Protein AF-A0A945MGH4-F1 (afdb_monomer_lite)

pLDDT: mean 90.01, std 6.65, range [60.62, 96.44]

Sequence (74 aa):
VATKKRAAFSSKGGTVSILSQSERQKWAKTMPNTAIAWADRLEKKGIPGKAILTEYMDSMRAANQPILRQWDKE

Foldseek 3Di:
DVVVVVVVCVVVVDDDDDDDPVRVLVVVVPDDLVQVVVQVVCVVVVHNSLVVLVVVLVVCVVVVHPDSDSSSPD

Structure (mmCIF, N/CA/C/O backbone):
data_AF-A0A945MGH4-F1
#
_entry.id   AF-A0A945MGH4-F1
#
loop_
_atom_site.group_PDB
_atom_site.id
_atom_site.type_symbol
_atom_site.label_atom_id
_atom_site.label_alt_id
_atom_site.label_comp_id
_atom_site.label_asym_id
_atom_site.label_entity_id
_atom_site.label_seq_id
_atom_site.pdbx_PDB_ins_code
_atom_site.Cartn_x
_atom_site.Cartn_y
_atom_site.Cartn_z
_atom_site.occupancy
_atom_site.B_iso_or_equiv
_atom_site.auth_seq_id
_atom_site.auth_comp_id
_atom_site.auth_asym_id
_atom_site.auth_atom_id
_atom_site.pdbx_PDB_model_num
ATOM 1 N N . VAL A 1 1 ? -1.523 -5.961 -24.197 1.00 60.62 1 VAL A N 1
ATOM 2 C CA . VAL A 1 1 ? -1.475 -4.515 -24.555 1.00 60.62 1 VAL A CA 1
ATOM 3 C C . VAL A 1 1 ? -0.240 -3.804 -23.986 1.00 60.62 1 VAL A C 1
ATOM 5 O O . VAL A 1 1 ? 0.468 -3.167 -24.759 1.00 60.62 1 VAL A O 1
ATOM 8 N N . ALA A 1 2 ? 0.084 -3.953 -22.694 1.00 67.12 2 ALA A N 1
ATOM 9 C CA . ALA A 1 2 ? 1.238 -3.292 -22.058 1.00 67.12 2 ALA A CA 1
ATOM 10 C C . ALA A 1 2 ? 2.611 -3.628 -22.688 1.00 67.12 2 ALA A C 1
ATOM 12 O O . ALA A 1 2 ? 3.429 -2.734 -22.894 1.00 67.12 2 ALA A O 1
ATOM 13 N N . THR A 1 3 ? 2.847 -4.885 -23.080 1.00 71.56 3 THR A N 1
ATOM 14 C CA . THR A 1 3 ? 4.116 -5.328 -23.696 1.00 71.56 3 THR A CA 1
ATOM 15 C C . THR A 1 3 ? 4.374 -4.665 -25.053 1.00 71.56 3 THR A C 1
ATOM 17 O O . THR A 1 3 ? 5.462 -4.153 -25.293 1.00 71.56 3 THR A O 1
ATOM 20 N N . LYS A 1 4 ? 3.343 -4.571 -25.911 1.00 73.44 4 LYS A N 1
ATOM 21 C CA . LYS A 1 4 ? 3.425 -3.877 -27.212 1.00 73.44 4 LYS A CA 1
ATOM 22 C C . LYS A 1 4 ? 3.730 -2.383 -27.054 1.00 73.44 4 LYS A C 1
ATOM 24 O O . LYS A 1 4 ? 4.470 -1.822 -27.852 1.00 73.44 4 LYS A O 1
ATOM 29 N N . LYS A 1 5 ? 3.174 -1.733 -26.026 1.00 82.88 5 LYS A N 1
ATOM 30 C CA . LYS A 1 5 ? 3.390 -0.298 -25.778 1.00 82.88 5 LYS A CA 1
ATOM 31 C C . LYS A 1 5 ? 4.778 -0.007 -25.194 1.00 82.88 5 LYS A C 1
ATOM 33 O O . LYS A 1 5 ? 5.382 0.979 -25.598 1.00 82.88 5 LYS A O 1
ATOM 38 N N . ARG A 1 6 ? 5.318 -0.881 -24.331 1.00 83.62 6 ARG A N 1
ATOM 39 C CA . ARG A 1 6 ? 6.719 -0.797 -23.868 1.00 83.62 6 ARG A CA 1
ATOM 40 C C . ARG A 1 6 ? 7.715 -0.971 -25.014 1.00 83.62 6 ARG A C 1
ATOM 42 O O . ARG A 1 6 ? 8.633 -0.172 -25.127 1.00 83.62 6 ARG A O 1
ATOM 49 N N . ALA A 1 7 ? 7.488 -1.939 -25.903 1.00 82.44 7 ALA A N 1
ATOM 50 C CA . ALA A 1 7 ? 8.342 -2.136 -27.074 1.00 82.44 7 ALA A CA 1
ATOM 51 C C . ALA A 1 7 ? 8.371 -0.898 -27.990 1.00 82.44 7 ALA A C 1
ATOM 53 O O . ALA A 1 7 ? 9.441 -0.474 -28.411 1.00 82.44 7 ALA A O 1
ATOM 54 N N . ALA A 1 8 ? 7.213 -0.266 -28.225 1.00 87.81 8 ALA A N 1
ATOM 55 C CA . ALA A 1 8 ? 7.125 0.973 -29.002 1.00 87.81 8 ALA A CA 1
ATOM 56 C C . ALA A 1 8 ? 7.787 2.187 -28.315 1.00 87.81 8 ALA A C 1
ATOM 58 O O . ALA A 1 8 ? 8.207 3.123 -28.990 1.00 87.81 8 ALA A O 1
ATOM 59 N N . PHE A 1 9 ? 7.857 2.203 -26.980 1.00 87.50 9 PHE A N 1
ATOM 60 C CA . PHE A 1 9 ? 8.589 3.221 -26.221 1.00 87.50 9 PHE A CA 1
ATOM 61 C C . PHE A 1 9 ? 10.103 3.019 -26.359 1.00 87.50 9 PHE A C 1
ATOM 63 O O . PHE A 1 9 ? 10.824 3.967 -26.662 1.00 87.50 9 PHE A O 1
ATOM 70 N N . SER A 1 10 ? 10.573 1.776 -26.248 1.00 85.88 10 SER A N 1
ATOM 71 C CA . SER A 1 10 ? 11.990 1.451 -26.422 1.00 85.88 10 SER A CA 1
ATOM 72 C C . SER A 1 10 ? 12.481 1.614 -27.857 1.00 85.88 10 SER A C 1
ATOM 74 O O . SER A 1 10 ? 13.575 2.127 -28.059 1.00 85.88 10 SER A O 1
ATOM 76 N N . SER A 1 11 ? 11.659 1.306 -28.865 1.00 85.62 11 SER A N 1
ATOM 77 C CA . SER A 1 11 ? 12.008 1.556 -30.272 1.00 85.62 11 SER A CA 1
ATOM 78 C C . SER A 1 11 ? 12.128 3.045 -30.613 1.00 85.62 11 SER A C 1
ATOM 80 O O . SER A 1 11 ? 12.730 3.396 -31.619 1.00 85.62 11 SER A O 1
ATOM 82 N N . LYS A 1 12 ? 11.545 3.927 -29.791 1.00 90.81 12 LYS A N 1
ATOM 83 C CA . LYS A 1 12 ? 11.684 5.387 -29.890 1.00 90.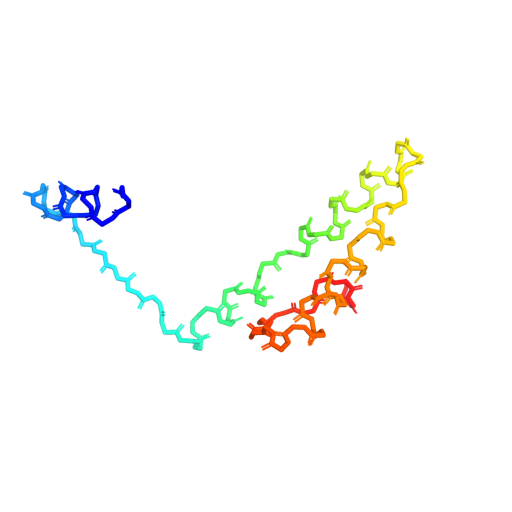81 12 LYS A CA 1
ATOM 84 C C . LYS A 1 12 ? 12.835 5.935 -29.032 1.00 90.81 12 LYS A C 1
ATOM 86 O O . LYS A 1 12 ? 12.913 7.142 -28.835 1.00 90.81 12 LYS A O 1
ATOM 91 N N . GLY A 1 13 ? 13.704 5.062 -28.512 1.00 89.44 13 GLY A N 1
ATOM 92 C CA . GLY A 1 13 ? 14.870 5.430 -27.701 1.00 89.44 13 GLY A CA 1
ATOM 93 C C . GLY A 1 13 ? 14.613 5.511 -26.192 1.00 89.44 13 GLY A C 1
ATOM 94 O O . GLY A 1 13 ? 15.477 5.975 -25.456 1.00 89.44 13 GLY A O 1
ATOM 95 N N . GLY A 1 14 ? 13.444 5.081 -25.706 1.00 88.38 14 GLY A N 1
ATOM 96 C CA . GLY A 1 14 ? 13.106 5.112 -24.283 1.00 88.38 14 GLY A CA 1
ATOM 97 C C . GLY A 1 14 ? 13.654 3.920 -23.486 1.00 88.38 14 GLY A C 1
ATOM 98 O O . GLY A 1 14 ? 13.363 2.759 -23.787 1.00 88.38 14 GLY A O 1
ATOM 99 N N . THR A 1 15 ? 14.377 4.191 -22.402 1.00 88.88 15 THR A N 1
ATOM 100 C CA . THR A 1 15 ? 14.877 3.150 -21.489 1.00 88.88 15 THR A CA 1
ATOM 101 C C . THR A 1 15 ? 13.854 2.837 -20.402 1.00 88.88 15 THR A C 1
ATOM 103 O O . THR A 1 15 ? 13.322 3.737 -19.753 1.00 88.88 15 THR A O 1
ATOM 106 N N . VAL A 1 16 ? 13.585 1.549 -20.179 1.00 86.25 16 VAL A N 1
ATOM 107 C CA . VAL A 1 16 ? 12.736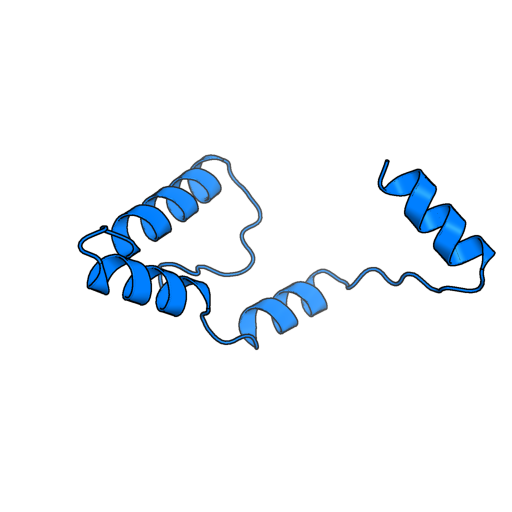 1.074 -19.080 1.00 86.25 16 VAL A CA 1
ATOM 108 C C . VAL A 1 16 ? 13.609 0.322 -18.088 1.00 86.25 16 VAL A C 1
ATOM 110 O O . VAL A 1 16 ? 14.086 -0.769 -18.388 1.00 86.25 16 VAL A O 1
ATOM 113 N N . SER A 1 17 ? 13.773 0.886 -16.896 1.00 86.94 17 SER A N 1
ATOM 114 C CA . SER A 1 17 ? 14.480 0.234 -15.793 1.00 86.94 17 SER A CA 1
ATOM 115 C C . SER A 1 17 ? 13.482 -0.360 -14.807 1.00 86.94 17 SER A C 1
ATOM 117 O O . SER A 1 17 ? 12.473 0.264 -14.468 1.00 86.94 17 SER A O 1
ATOM 119 N N . ILE A 1 18 ? 13.757 -1.576 -14.341 1.00 88.31 18 ILE A N 1
ATOM 120 C CA . ILE A 1 18 ? 12.969 -2.224 -13.292 1.00 88.31 18 ILE A CA 1
ATOM 121 C C . ILE A 1 18 ? 13.669 -1.961 -11.963 1.00 88.31 18 ILE A C 1
ATOM 123 O O . ILE A 1 18 ? 14.798 -2.400 -11.771 1.00 88.31 18 ILE A O 1
ATOM 127 N N . LEU A 1 19 ? 12.987 -1.272 -11.046 1.00 87.94 19 LEU A N 1
ATOM 128 C CA . LEU A 1 19 ? 13.481 -1.088 -9.681 1.00 87.94 19 LEU A CA 1
ATOM 129 C C . LEU A 1 19 ? 13.670 -2.446 -9.010 1.00 87.94 19 LEU A C 1
ATOM 131 O O . LEU A 1 19 ? 12.786 -3.302 -9.104 1.00 87.94 19 LEU A O 1
ATOM 135 N N . SER A 1 20 ? 14.772 -2.627 -8.294 1.00 92.00 20 SER A N 1
ATOM 136 C CA . SER A 1 20 ? 14.990 -3.801 -7.450 1.00 92.00 20 SER A CA 1
ATOM 137 C C . SER A 1 20 ? 13.944 -3.884 -6.328 1.00 92.00 20 SER A C 1
ATOM 139 O O . SER A 1 20 ? 13.208 -2.936 -6.042 1.00 92.00 20 SER A O 1
ATOM 141 N N . GLN A 1 21 ? 13.843 -5.038 -5.665 1.00 89.25 21 GLN A N 1
ATOM 142 C CA . GLN A 1 21 ? 12.905 -5.197 -4.551 1.00 89.25 21 GLN A CA 1
ATOM 143 C C . GLN A 1 21 ? 13.211 -4.237 -3.390 1.00 89.25 21 GLN A C 1
ATOM 145 O O . GLN A 1 21 ? 12.279 -3.666 -2.821 1.00 89.25 21 GLN A O 1
ATOM 150 N N . SER A 1 22 ? 14.490 -4.027 -3.070 1.00 89.75 22 SER A N 1
ATOM 151 C CA . SER A 1 22 ? 14.922 -3.109 -2.011 1.00 89.75 22 SER A CA 1
ATOM 152 C C . SER A 1 22 ? 14.575 -1.659 -2.348 1.00 89.75 22 SER A C 1
ATOM 154 O O . SER A 1 22 ? 14.062 -0.939 -1.492 1.00 89.75 22 SER A O 1
ATOM 156 N N . GLU A 1 23 ? 14.758 -1.242 -3.602 1.00 91.88 23 GLU A N 1
ATOM 157 C CA . GLU A 1 23 ? 14.361 0.091 -4.063 1.00 91.88 23 GLU A CA 1
ATOM 158 C C . GLU A 1 23 ? 12.847 0.284 -4.013 1.00 91.88 23 GLU A C 1
ATOM 160 O O . GLU A 1 23 ? 12.380 1.313 -3.526 1.00 91.88 23 GLU A O 1
ATOM 165 N N . ARG A 1 24 ? 12.065 -0.720 -4.437 1.00 91.31 24 ARG A N 1
ATOM 166 C CA . ARG A 1 24 ? 10.598 -0.677 -4.324 1.00 91.31 24 ARG A CA 1
ATOM 167 C C . ARG A 1 24 ? 10.144 -0.556 -2.872 1.00 91.31 24 ARG A C 1
ATOM 169 O O . ARG A 1 24 ? 9.220 0.202 -2.588 1.00 91.31 24 ARG A O 1
ATOM 176 N N . GLN A 1 25 ? 10.792 -1.270 -1.951 1.00 90.12 25 GLN A N 1
ATOM 177 C CA . GLN A 1 25 ? 10.470 -1.187 -0.529 1.00 90.12 25 GLN A CA 1
ATOM 178 C C . GLN A 1 25 ? 10.857 0.173 0.063 1.00 90.12 25 GLN A C 1
ATOM 180 O O . GLN A 1 25 ? 10.063 0.761 0.796 1.00 90.12 25 GLN A O 1
ATOM 185 N N . LYS A 1 26 ? 12.043 0.699 -0.273 1.00 91.75 26 LYS A N 1
ATOM 186 C CA . LYS A 1 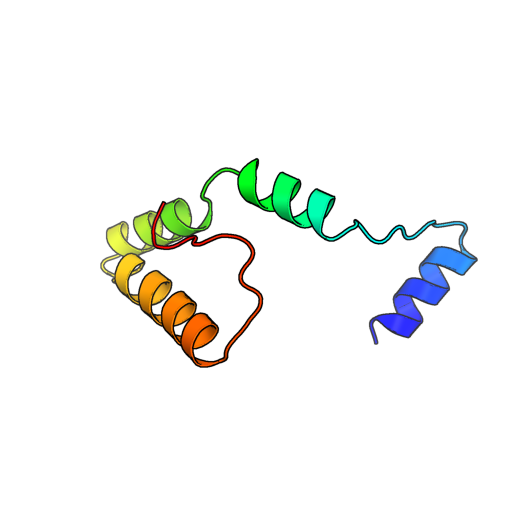26 ? 12.470 2.046 0.133 1.00 91.75 26 LYS A CA 1
ATOM 187 C C . LYS A 1 26 ? 11.464 3.084 -0.346 1.00 91.75 26 LYS A C 1
ATOM 189 O O . LYS A 1 26 ? 10.984 3.873 0.459 1.00 91.75 26 LYS A O 1
ATOM 194 N N . TRP A 1 27 ? 11.094 3.023 -1.621 1.00 90.81 27 TRP A N 1
ATOM 195 C CA . TRP A 1 27 ? 10.098 3.908 -2.209 1.00 90.81 27 TRP A CA 1
ATOM 196 C C . TRP A 1 27 ? 8.761 3.838 -1.458 1.00 90.81 27 TRP A C 1
ATOM 198 O O . TRP A 1 27 ? 8.284 4.865 -0.977 1.00 90.81 27 TRP A O 1
ATOM 208 N N . ALA A 1 28 ? 8.220 2.632 -1.244 1.00 90.00 28 ALA A N 1
ATOM 209 C CA . ALA A 1 28 ? 6.965 2.437 -0.517 1.00 90.00 28 ALA A CA 1
ATOM 210 C C . ALA A 1 28 ? 6.998 3.019 0.908 1.00 90.00 28 ALA A C 1
ATOM 212 O O . ALA A 1 28 ? 6.014 3.617 1.340 1.00 90.00 28 ALA A O 1
ATOM 213 N N . LYS A 1 29 ? 8.125 2.887 1.622 1.00 87.94 29 LYS A N 1
ATOM 214 C CA . LYS A 1 29 ? 8.320 3.432 2.978 1.00 87.94 29 LYS A CA 1
ATOM 215 C C . LYS A 1 29 ? 8.489 4.954 3.004 1.00 87.94 29 LYS A C 1
ATOM 217 O O . LYS A 1 29 ? 8.071 5.587 3.963 1.00 87.94 29 LYS A O 1
ATOM 222 N N . THR A 1 30 ? 9.097 5.546 1.973 1.00 89.88 30 THR A N 1
ATOM 223 C CA . THR A 1 30 ? 9.322 7.004 1.903 1.00 89.88 30 THR A CA 1
ATOM 224 C C . THR A 1 30 ? 8.084 7.805 1.521 1.00 89.88 30 THR A C 1
ATOM 226 O O . THR A 1 30 ? 8.033 9.009 1.759 1.00 89.88 30 THR A O 1
ATOM 229 N N . MET A 1 31 ? 7.093 7.164 0.905 1.00 89.38 31 MET A N 1
ATOM 230 C CA . MET A 1 31 ? 5.859 7.846 0.538 1.00 89.38 31 MET A CA 1
ATOM 231 C C . MET A 1 31 ? 5.042 8.214 1.787 1.00 89.38 31 MET A C 1
ATOM 233 O O . MET A 1 31 ? 5.003 7.438 2.743 1.00 89.38 31 MET A O 1
ATOM 237 N N . PRO A 1 32 ? 4.319 9.345 1.786 1.00 90.06 32 PRO A N 1
ATOM 238 C CA . PRO A 1 32 ? 3.274 9.587 2.776 1.00 90.06 32 PRO A CA 1
ATOM 239 C C . PRO A 1 32 ? 2.235 8.458 2.757 1.00 90.06 32 PRO A C 1
ATOM 241 O O . PRO A 1 32 ? 2.014 7.845 1.708 1.00 90.06 32 PRO A O 1
ATOM 244 N N . ASN A 1 33 ? 1.569 8.196 3.887 1.00 90.69 33 ASN A N 1
ATOM 245 C CA . ASN A 1 33 ? 0.467 7.232 3.923 1.00 90.69 33 ASN A CA 1
ATOM 246 C C . ASN A 1 33 ? -0.776 7.815 3.219 1.00 90.69 33 ASN A C 1
ATOM 248 O O . ASN A 1 33 ? -1.698 8.354 3.832 1.00 90.69 33 ASN A O 1
ATOM 252 N N . THR A 1 34 ? -0.782 7.741 1.888 1.00 91.31 34 THR A N 1
ATOM 253 C CA . THR A 1 34 ? -1.874 8.245 1.047 1.00 91.31 34 THR A CA 1
ATOM 254 C C . THR A 1 34 ? -3.150 7.421 1.194 1.00 91.31 34 THR A C 1
ATOM 256 O O . THR A 1 34 ? -4.235 7.947 0.933 1.00 91.31 34 THR A O 1
ATOM 259 N N . ALA A 1 35 ? -3.036 6.165 1.637 1.00 92.38 35 ALA A N 1
ATOM 260 C CA . ALA A 1 35 ? -4.165 5.277 1.873 1.00 92.38 35 ALA A CA 1
ATOM 261 C C . ALA A 1 35 ? -4.995 5.740 3.077 1.00 92.38 35 ALA A C 1
ATOM 263 O O . ALA A 1 35 ? -6.209 5.884 2.948 1.00 92.38 35 ALA A O 1
ATOM 264 N N . ILE A 1 36 ? -4.355 6.087 4.198 1.00 93.00 36 ILE A N 1
ATOM 265 C CA . ILE A 1 36 ? -5.056 6.666 5.356 1.00 93.00 36 ILE A CA 1
ATOM 266 C C . ILE A 1 36 ? -5.681 8.012 5.001 1.00 93.00 36 ILE A C 1
ATOM 268 O O . ILE A 1 36 ? -6.861 8.229 5.264 1.00 93.00 36 ILE A O 1
ATOM 272 N N . ALA A 1 37 ? -4.955 8.880 4.290 1.00 94.00 37 ALA A N 1
ATOM 273 C CA . ALA A 1 37 ? -5.517 10.153 3.843 1.00 94.00 37 ALA A CA 1
ATOM 274 C C . ALA A 1 37 ? -6.747 9.970 2.931 1.00 94.00 37 ALA A C 1
ATOM 276 O O . ALA A 1 37 ? -7.642 10.816 2.910 1.00 94.00 37 ALA A O 1
ATOM 277 N N . TRP A 1 38 ? -6.795 8.899 2.134 1.00 94.69 38 TRP A N 1
ATOM 278 C CA . TRP A 1 38 ? -7.976 8.525 1.355 1.00 94.69 38 TRP A CA 1
ATOM 279 C C . TRP A 1 38 ? -9.109 8.009 2.246 1.00 94.69 38 TRP A C 1
ATOM 281 O O . TRP A 1 38 ? -10.234 8.492 2.102 1.00 94.69 38 TRP A O 1
ATOM 291 N N . ALA A 1 39 ? -8.809 7.112 3.186 1.00 95.06 39 ALA A N 1
ATOM 292 C CA . ALA A 1 39 ? -9.775 6.577 4.139 1.00 95.06 39 ALA A CA 1
ATOM 293 C C . ALA A 1 39 ? -10.432 7.700 4.958 1.00 95.06 39 ALA A C 1
ATOM 295 O O . ALA A 1 39 ? -11.655 7.787 5.003 1.00 95.06 39 ALA A O 1
ATOM 296 N N . ASP A 1 40 ? -9.651 8.642 5.489 1.00 95.12 40 ASP A N 1
ATOM 297 C CA . ASP A 1 40 ? -10.161 9.789 6.249 1.00 95.12 40 ASP A CA 1
ATOM 298 C C . ASP A 1 40 ? -11.100 10.683 5.421 1.00 95.12 40 ASP A C 1
ATOM 300 O O . ASP A 1 40 ? -12.067 11.242 5.941 1.00 95.12 40 ASP A O 1
ATOM 304 N N . ARG A 1 41 ? -10.849 10.833 4.111 1.00 96.12 41 ARG A N 1
ATOM 305 C CA . ARG A 1 41 ? -11.762 11.575 3.221 1.00 96.12 41 ARG A CA 1
ATOM 306 C C . ARG A 1 41 ? -13.087 10.849 3.011 1.00 96.12 41 ARG A C 1
ATOM 308 O O . ARG A 1 41 ? -14.084 11.521 2.756 1.00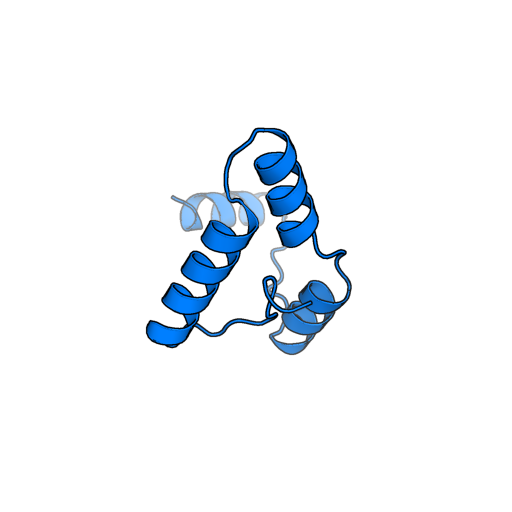 96.12 41 ARG A O 1
ATOM 315 N N . LEU A 1 42 ? -13.097 9.520 3.066 1.00 95.50 42 LEU A N 1
ATOM 316 C CA . LEU A 1 42 ? -14.321 8.727 2.984 1.00 95.50 42 LEU A CA 1
ATOM 317 C C . LEU A 1 42 ? -15.111 8.788 4.291 1.00 95.50 42 LEU A C 1
ATOM 319 O O . LEU A 1 42 ? -16.318 9.011 4.235 1.00 95.50 42 LEU A O 1
ATOM 323 N N . GLU A 1 43 ? -14.437 8.731 5.441 1.00 95.69 43 GLU A N 1
ATOM 324 C CA . GLU A 1 43 ? -15.083 8.873 6.758 1.00 95.69 43 GLU A CA 1
ATOM 325 C C . GLU A 1 43 ? -15.812 10.218 6.879 1.00 95.69 43 GLU A C 1
ATOM 327 O O . GLU A 1 43 ? -16.962 10.283 7.307 1.00 95.69 43 GLU A O 1
ATOM 332 N N . LYS A 1 44 ? -15.204 11.304 6.377 1.00 95.69 44 LYS A N 1
ATOM 333 C CA . LYS A 1 44 ? -15.851 12.631 6.301 1.00 95.69 44 LYS A CA 1
ATOM 334 C C . LYS A 1 44 ? -17.125 12.658 5.454 1.00 95.69 44 LYS A C 1
ATOM 336 O O . LYS A 1 44 ? -17.913 13.590 5.574 1.00 95.69 44 LYS A O 1
ATOM 341 N N . LYS A 1 45 ? -17.314 11.673 4.578 1.00 95.31 45 LYS A N 1
ATOM 342 C CA . LYS A 1 45 ? -18.509 11.503 3.742 1.00 95.31 45 LYS A CA 1
ATOM 343 C C . LYS A 1 45 ? -19.493 10.483 4.329 1.00 95.31 45 LYS A C 1
ATOM 345 O O . LYS A 1 45 ? -20.453 10.135 3.650 1.00 95.31 45 LYS A O 1
ATOM 350 N N . GLY A 1 46 ? -19.254 9.994 5.548 1.00 95.00 46 GLY A N 1
ATOM 351 C CA . GLY A 1 46 ? -20.062 8.955 6.191 1.00 95.00 46 GLY A CA 1
ATOM 352 C C . GLY A 1 46 ? -19.828 7.548 5.634 1.00 95.00 46 GLY A C 1
ATOM 353 O O . GLY A 1 46 ? -20.633 6.656 5.877 1.00 95.00 46 GLY A O 1
ATOM 354 N N . ILE A 1 47 ? -18.754 7.344 4.866 1.00 95.31 47 ILE A N 1
ATOM 355 C CA . ILE A 1 47 ? -18.366 6.034 4.334 1.00 95.31 47 ILE A CA 1
ATOM 356 C C . ILE A 1 47 ? -17.253 5.482 5.231 1.00 95.31 47 ILE A C 1
ATOM 358 O O . ILE A 1 47 ? -16.277 6.201 5.438 1.00 95.31 47 ILE A O 1
ATOM 362 N N . PRO A 1 48 ? -17.328 4.221 5.698 1.00 95.69 48 PRO A N 1
ATOM 363 C CA . PRO A 1 48 ? -16.339 3.637 6.607 1.00 95.69 48 PRO A CA 1
ATOM 364 C C . PRO A 1 48 ? -15.020 3.300 5.883 1.00 95.69 48 PRO A C 1
ATOM 366 O O . PRO A 1 48 ? -14.656 2.139 5.685 1.00 95.69 48 PRO A O 1
ATOM 369 N N . GLY A 1 49 ? -14.304 4.327 5.425 1.00 94.50 49 GLY A N 1
ATOM 370 C CA . GLY A 1 49 ? -13.082 4.221 4.633 1.00 94.50 49 GLY A CA 1
ATOM 371 C C . GLY A 1 49 ? -11.960 3.463 5.332 1.00 94.50 49 GLY A C 1
ATOM 372 O O . GLY A 1 49 ? -11.214 2.749 4.662 1.00 94.50 49 GLY A O 1
ATOM 373 N N . LYS A 1 50 ? -11.848 3.571 6.662 1.00 93.94 50 LYS A N 1
ATOM 374 C CA . LYS A 1 50 ? -10.831 2.828 7.422 1.00 93.94 50 LYS A CA 1
ATOM 375 C C . LYS A 1 50 ? -11.136 1.338 7.435 1.00 93.94 50 LYS A C 1
ATOM 377 O O . LYS A 1 50 ? -10.241 0.544 7.177 1.00 93.94 50 LYS A O 1
ATOM 382 N N . ALA A 1 51 ? -12.399 0.966 7.644 1.00 94.62 51 ALA A N 1
ATOM 383 C CA . ALA A 1 51 ? -12.817 -0.433 7.610 1.00 94.62 51 ALA A CA 1
ATOM 384 C C . ALA A 1 51 ? -12.595 -1.054 6.222 1.00 94.62 51 ALA A C 1
ATOM 386 O O . ALA A 1 51 ? -12.077 -2.160 6.121 1.00 94.62 51 ALA A O 1
ATOM 387 N N . ILE A 1 52 ? -12.909 -0.314 5.152 1.00 94.56 52 ILE A N 1
ATOM 388 C CA . ILE A 1 52 ? -12.665 -0.761 3.772 1.00 94.56 52 ILE A CA 1
ATOM 389 C C . ILE A 1 52 ? -11.166 -0.959 3.514 1.00 94.56 52 ILE A C 1
ATOM 391 O O . ILE A 1 52 ? -10.772 -1.943 2.889 1.00 94.56 52 ILE A O 1
ATOM 395 N N . LEU A 1 53 ? -10.324 -0.031 3.982 1.00 94.25 53 LEU A N 1
ATOM 396 C CA . LEU A 1 53 ? -8.875 -0.148 3.831 1.00 94.25 53 LEU A CA 1
ATOM 397 C C . LEU A 1 53 ? -8.335 -1.383 4.563 1.00 94.25 53 LEU A C 1
ATOM 399 O O . LEU A 1 53 ? -7.551 -2.132 3.981 1.00 94.25 53 LEU A O 1
ATOM 403 N N . THR A 1 54 ? -8.770 -1.605 5.803 1.00 95.25 54 THR A N 1
ATOM 404 C CA . THR A 1 54 ? -8.390 -2.780 6.593 1.00 95.25 54 THR A CA 1
ATOM 405 C C . THR A 1 54 ? -8.808 -4.070 5.896 1.00 95.25 54 THR A C 1
ATOM 407 O O . THR A 1 54 ? -7.959 -4.921 5.655 1.00 95.25 54 THR A O 1
ATOM 410 N N . GLU A 1 55 ? -10.066 -4.175 5.461 1.00 96.06 55 GLU A N 1
ATOM 411 C CA . GLU A 1 55 ? -10.591 -5.367 4.780 1.00 96.06 55 GLU A CA 1
ATOM 412 C C . GLU A 1 55 ? -9.825 -5.685 3.486 1.00 96.06 55 GLU A C 1
ATOM 414 O O . GLU A 1 55 ? -9.482 -6.835 3.202 1.00 96.06 55 GLU A O 1
ATOM 419 N N . TYR A 1 56 ? -9.493 -4.654 2.703 1.00 94.69 56 TYR A N 1
ATOM 420 C CA . TYR A 1 56 ? -8.689 -4.810 1.493 1.00 94.69 56 TYR A CA 1
ATOM 421 C C . TYR A 1 56 ? -7.284 -5.348 1.805 1.00 94.69 56 TYR A C 1
ATOM 423 O O . TYR A 1 56 ? -6.788 -6.257 1.132 1.00 94.69 56 TYR A O 1
ATOM 431 N N . MET A 1 57 ? -6.638 -4.808 2.840 1.00 94.38 57 MET A N 1
ATOM 432 C CA . MET A 1 57 ? -5.313 -5.251 3.270 1.00 94.38 57 MET A CA 1
ATOM 433 C C . MET A 1 57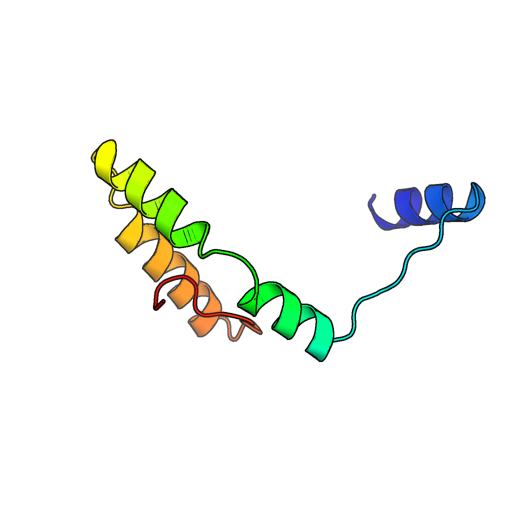 ? -5.349 -6.667 3.856 1.00 94.38 57 MET A C 1
ATOM 435 O O . MET A 1 57 ? -4.459 -7.465 3.557 1.00 94.38 57 MET A O 1
ATOM 439 N N . ASP A 1 58 ? -6.384 -7.010 4.618 1.00 96.06 58 ASP A N 1
ATOM 440 C CA . ASP A 1 58 ? -6.602 -8.352 5.159 1.00 96.06 58 ASP A CA 1
ATOM 441 C C . ASP A 1 58 ? -6.841 -9.381 4.055 1.00 96.06 58 ASP A C 1
ATOM 443 O O . ASP A 1 58 ? -6.204 -10.435 4.058 1.00 96.06 58 ASP A O 1
ATOM 447 N N . SER A 1 59 ? -7.636 -9.043 3.039 1.00 95.44 59 SER A N 1
ATOM 448 C CA . SER A 1 59 ? -7.827 -9.884 1.852 1.00 95.44 59 SER A CA 1
ATOM 449 C C . SER A 1 59 ? -6.505 -10.163 1.126 1.00 95.44 59 SER A C 1
ATOM 451 O O . SER A 1 59 ? -6.221 -11.298 0.739 1.00 95.44 59 SER A O 1
ATOM 453 N N . MET A 1 60 ? -5.643 -9.150 0.977 1.00 95.06 60 MET A N 1
ATOM 454 C CA . MET A 1 60 ? -4.315 -9.339 0.384 1.00 95.06 60 MET A CA 1
ATOM 455 C C . MET A 1 60 ? -3.400 -10.214 1.254 1.00 95.06 60 MET A C 1
ATOM 457 O O . MET A 1 60 ? -2.646 -11.023 0.708 1.00 95.06 60 MET A O 1
ATOM 461 N N . ARG A 1 61 ? -3.467 -10.085 2.588 1.00 94.88 61 ARG A N 1
ATOM 462 C CA . ARG A 1 61 ? -2.716 -10.942 3.526 1.00 94.88 61 ARG A CA 1
ATOM 463 C C . ARG A 1 61 ? -3.190 -12.390 3.438 1.00 94.88 61 ARG A C 1
ATOM 465 O O . ARG A 1 61 ? -2.357 -13.283 3.313 1.00 94.88 61 ARG A O 1
ATOM 472 N N . ALA A 1 62 ? -4.503 -12.613 3.435 1.00 96.12 62 ALA A N 1
ATOM 473 C CA . ALA A 1 62 ? -5.108 -13.935 3.289 1.00 96.12 62 ALA A CA 1
ATOM 474 C C . ALA A 1 62 ? -4.715 -14.601 1.959 1.00 96.12 62 ALA A C 1
ATOM 476 O O . ALA A 1 62 ? -4.461 -15.802 1.907 1.00 96.12 62 ALA A O 1
ATOM 477 N N . ALA A 1 63 ? -4.575 -13.808 0.894 1.00 96.44 63 ALA A N 1
ATOM 478 C CA . ALA A 1 63 ? -4.100 -14.260 -0.411 1.00 96.44 63 ALA A CA 1
ATOM 479 C C . ALA A 1 63 ? -2.562 -14.375 -0.526 1.00 96.44 63 ALA A C 1
ATOM 481 O O . ALA A 1 63 ? -2.051 -14.518 -1.641 1.00 96.44 63 ALA A O 1
ATOM 482 N N . ASN A 1 64 ? -1.816 -14.289 0.585 1.00 93.25 64 ASN A N 1
ATOM 483 C CA . ASN A 1 64 ? -0.348 -14.345 0.645 1.00 93.25 64 ASN A CA 1
ATOM 484 C C . ASN A 1 64 ? 0.351 -13.384 -0.334 1.00 93.25 64 ASN A C 1
ATOM 486 O O . ASN A 1 64 ? 1.420 -13.682 -0.875 1.00 93.25 64 ASN A O 1
ATOM 490 N N . GLN A 1 65 ? -0.254 -12.221 -0.592 1.00 92.50 65 GLN A N 1
ATOM 491 C CA . GLN A 1 65 ? 0.347 -11.235 -1.481 1.00 92.50 65 GLN A CA 1
ATOM 492 C C . GLN A 1 65 ? 1.614 -10.643 -0.846 1.00 92.50 65 GLN A C 1
ATOM 494 O O . GLN A 1 65 ? 1.649 -10.411 0.366 1.00 92.50 65 GLN A O 1
ATOM 499 N N . PRO A 1 66 ? 2.658 -10.342 -1.644 1.00 89.25 66 PRO A N 1
ATOM 500 C CA . PRO A 1 66 ? 3.903 -9.749 -1.160 1.00 89.25 66 PRO A CA 1
ATOM 501 C C . PRO A 1 66 ? 3.710 -8.257 -0.841 1.00 89.25 66 PRO A C 1
ATOM 503 O O . PRO A 1 66 ? 4.195 -7.369 -1.546 1.00 89.25 66 PRO A O 1
ATOM 506 N N . ILE A 1 67 ? 2.965 -7.978 0.227 1.00 89.94 67 ILE A N 1
ATOM 507 C CA . ILE A 1 67 ? 2.647 -6.630 0.693 1.00 89.94 67 ILE A CA 1
ATOM 508 C C . ILE A 1 67 ? 3.934 -5.959 1.183 1.00 89.94 67 ILE A C 1
ATOM 510 O O . ILE A 1 67 ? 4.534 -6.365 2.176 1.00 89.94 67 ILE A O 1
ATOM 514 N N . LEU A 1 68 ? 4.354 -4.902 0.486 1.00 89.06 68 LEU A N 1
ATOM 515 C CA . LEU A 1 68 ? 5.587 -4.175 0.809 1.00 89.06 68 LEU A CA 1
ATOM 516 C C . LEU A 1 68 ? 5.449 -3.247 2.025 1.00 89.06 68 LEU A C 1
ATOM 518 O O . LEU A 1 68 ? 6.457 -2.930 2.659 1.00 89.06 68 LEU A O 1
ATOM 522 N N . ARG A 1 69 ? 4.224 -2.792 2.320 1.00 90.19 69 ARG A N 1
ATOM 523 C CA . ARG A 1 69 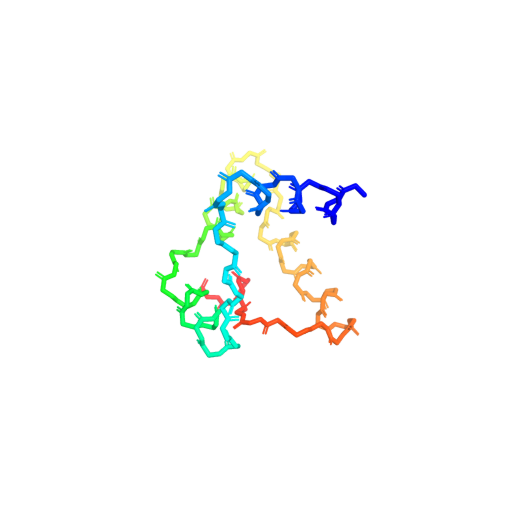? 3.899 -1.837 3.387 1.00 90.19 69 ARG A CA 1
ATOM 524 C C . ARG A 1 69 ? 2.477 -2.064 3.900 1.00 90.19 69 ARG A C 1
ATOM 526 O O . ARG A 1 69 ? 1.576 -2.283 3.094 1.00 90.19 69 ARG A O 1
ATOM 533 N N . GLN A 1 70 ? 2.284 -2.002 5.217 1.00 90.56 70 GLN A N 1
ATOM 534 C CA . GLN A 1 70 ? 0.986 -2.223 5.862 1.00 90.56 70 GLN A CA 1
ATOM 535 C C . GLN A 1 70 ? 0.213 -0.903 5.967 1.00 90.56 70 GLN A C 1
ATOM 537 O O . GLN A 1 70 ? 0.186 -0.264 7.011 1.00 90.56 70 GLN A O 1
ATOM 542 N N . TRP A 1 71 ? -0.378 -0.480 4.851 1.00 90.19 71 TRP A N 1
ATOM 543 C CA . TRP A 1 71 ? -1.014 0.832 4.692 1.00 90.19 71 TRP A CA 1
ATOM 544 C C . TRP A 1 71 ? -2.164 1.134 5.667 1.00 90.19 71 TRP A C 1
ATOM 546 O O . TRP A 1 71 ? -2.437 2.300 5.929 1.00 90.19 71 TRP A O 1
ATOM 556 N N . ASP A 1 72 ? -2.826 0.104 6.187 1.00 89.81 72 ASP A N 1
ATOM 557 C CA . ASP A 1 72 ? -3.905 0.159 7.183 1.00 89.81 72 ASP A CA 1
ATOM 558 C C . ASP A 1 72 ? -3.411 0.242 8.639 1.00 89.81 72 ASP A C 1
ATOM 560 O O . ASP A 1 72 ? -4.193 0.590 9.519 1.00 89.81 72 ASP A O 1
ATOM 564 N N . LYS A 1 73 ? -2.142 -0.096 8.912 1.00 84.38 73 LYS A N 1
ATOM 565 C CA . LYS A 1 73 ? -1.586 -0.215 10.277 1.00 84.38 73 LYS A CA 1
ATOM 566 C C . LYS A 1 73 ? -0.642 0.922 10.678 1.00 84.38 73 LYS A C 1
ATOM 568 O O . LYS A 1 73 ? -0.120 0.891 11.790 1.00 84.38 73 LYS A O 1
ATOM 573 N N . GLU A 1 74 ? -0.395 1.875 9.784 1.00 75.12 74 GLU A N 1
ATOM 574 C CA . GLU A 1 74 ? 0.540 2.997 9.969 1.00 75.12 74 GLU A CA 1
ATOM 575 C C . GLU A 1 74 ? -0.160 4.351 10.042 1.00 75.12 74 GLU A C 1
ATOM 577 O O . GLU A 1 74 ? -1.056 4.589 9.200 1.00 75.12 74 GLU A O 1
#

Secondary structure (DSSP, 8-state):
-HHHHHHHHHTTT---PPPPHHHHHHHHHHS--HHHHHHHHHHTTT--HHHHHHHHHHHHHHTT---SS-TTT-

Radius of gyration: 17.01 Å; chains: 1; bounding box: 35×27×40 Å